Protein AF-A0A2V9S0Y8-F1 (afdb_monomer_lite)

Structure (mmCIF, N/CA/C/O backbone):
data_AF-A0A2V9S0Y8-F1
#
_entry.id   AF-A0A2V9S0Y8-F1
#
loop_
_atom_site.group_PDB
_atom_site.id
_atom_site.type_symbol
_atom_site.label_atom_id
_atom_site.label_alt_id
_atom_site.label_comp_id
_atom_site.label_asym_id
_atom_site.label_entity_id
_atom_site.label_seq_id
_atom_site.pdbx_PDB_ins_code
_atom_site.Cartn_x
_atom_site.Cartn_y
_atom_site.Cartn_z
_atom_site.occupancy
_atom_site.B_iso_or_equiv
_atom_site.auth_seq_id
_atom_site.auth_comp_id
_atom_site.auth_asym_id
_atom_site.auth_atom_id
_atom_site.pdbx_PDB_model_num
ATOM 1 N N . MET A 1 1 ? -0.215 8.350 22.384 1.00 72.69 1 MET A N 1
ATOM 2 C CA . MET A 1 1 ? -1.138 7.199 22.521 1.00 72.69 1 MET A CA 1
ATOM 3 C C . MET A 1 1 ? -1.391 6.664 21.119 1.00 72.69 1 MET A C 1
ATOM 5 O O . MET A 1 1 ? -1.698 7.473 20.259 1.00 72.69 1 MET A O 1
ATOM 9 N N . ILE A 1 2 ? -1.158 5.375 20.856 1.00 82.44 2 ILE A N 1
ATOM 10 C CA . ILE A 1 2 ? -1.281 4.798 19.502 1.00 82.44 2 ILE A CA 1
ATOM 11 C C . ILE A 1 2 ? -2.747 4.432 19.254 1.00 82.44 2 ILE A C 1
ATOM 13 O O . ILE A 1 2 ? -3.361 3.796 20.112 1.00 82.44 2 ILE A O 1
ATOM 17 N N . GLN A 1 3 ? -3.286 4.838 18.106 1.00 88.75 3 GLN A N 1
ATOM 18 C CA . GLN A 1 3 ? -4.610 4.444 17.622 1.00 88.75 3 GLN A CA 1
ATOM 19 C C . GLN A 1 3 ? -4.444 3.496 16.434 1.00 88.75 3 GLN A C 1
ATOM 21 O O . GLN A 1 3 ? -3.534 3.677 15.628 1.00 88.75 3 GLN A O 1
ATOM 26 N N . PHE A 1 4 ? -5.314 2.492 16.342 1.00 91.31 4 PHE A N 1
ATOM 27 C CA . PHE A 1 4 ? -5.374 1.581 15.200 1.00 91.31 4 PHE A CA 1
ATOM 28 C C . PHE A 1 4 ? -6.586 1.948 14.356 1.00 91.31 4 PHE A C 1
ATOM 30 O O . PHE A 1 4 ? -7.679 2.130 14.899 1.00 91.31 4 PHE A O 1
ATOM 37 N N . VAL A 1 5 ? -6.376 2.075 13.052 1.00 93.06 5 VAL A N 1
ATOM 38 C CA . VAL A 1 5 ? -7.370 2.574 12.102 1.00 93.06 5 VAL A CA 1
ATOM 39 C C . VAL A 1 5 ? -7.539 1.535 11.011 1.00 93.06 5 VAL A C 1
ATOM 41 O O . VAL A 1 5 ? -6.554 0.976 10.547 1.00 93.06 5 VAL A O 1
ATOM 44 N N . CYS A 1 6 ? -8.774 1.250 10.609 1.00 91.94 6 CYS A N 1
ATOM 45 C CA . CYS A 1 6 ? -9.008 0.286 9.548 1.00 91.94 6 CYS A CA 1
ATOM 46 C C . CYS A 1 6 ? -8.499 0.834 8.208 1.00 91.94 6 CYS A C 1
ATOM 48 O O . CYS A 1 6 ? -8.983 1.867 7.743 1.00 91.94 6 CYS A O 1
ATOM 50 N N . ASP A 1 7 ? -7.626 0.087 7.527 1.00 90.44 7 ASP A N 1
ATOM 51 C CA . ASP A 1 7 ? -7.063 0.449 6.214 1.00 90.44 7 ASP A CA 1
ATOM 52 C C . ASP A 1 7 ? -8.102 0.569 5.097 1.00 90.44 7 ASP A C 1
ATOM 54 O O . ASP A 1 7 ? -7.793 0.994 3.981 1.00 90.44 7 ASP A O 1
ATOM 58 N N . ARG A 1 8 ? -9.344 0.157 5.369 1.00 91.38 8 ARG A N 1
ATOM 59 C CA . ARG A 1 8 ? -10.422 0.191 4.394 1.00 91.38 8 ARG A CA 1
ATOM 60 C C . ARG A 1 8 ? -11.440 1.296 4.626 1.00 91.38 8 ARG A C 1
ATOM 62 O O . ARG A 1 8 ? -11.731 2.040 3.693 1.00 91.38 8 ARG A O 1
ATOM 69 N N . CYS A 1 9 ? -12.050 1.330 5.806 1.00 93.31 9 CYS A N 1
ATOM 70 C CA . CYS A 1 9 ? -13.164 2.232 6.110 1.00 93.31 9 CYS A CA 1
ATOM 71 C C . CYS A 1 9 ? -12.777 3.382 7.045 1.00 93.31 9 CYS A C 1
ATOM 73 O O . CYS A 1 9 ? -13.632 4.206 7.352 1.00 93.31 9 CYS A O 1
ATOM 75 N N . ALA A 1 10 ? -11.516 3.438 7.487 1.00 93.00 10 ALA A N 1
ATOM 76 C CA . ALA A 1 10 ? -11.001 4.423 8.435 1.00 93.00 10 ALA A CA 1
ATOM 77 C C . ALA A 1 10 ? -11.678 4.422 9.823 1.00 93.00 10 ALA A C 1
ATOM 79 O O . ALA A 1 10 ? -11.505 5.368 10.588 1.00 93.00 10 ALA A O 1
ATOM 80 N N . ASP A 1 11 ? -12.411 3.359 10.175 1.00 93.38 11 ASP A N 1
ATOM 81 C CA . ASP A 1 11 ? -12.940 3.186 11.531 1.00 93.38 11 ASP A CA 1
ATOM 82 C C . ASP A 1 11 ? -11.797 3.057 12.552 1.00 93.38 11 ASP A C 1
ATOM 84 O O . ASP A 1 11 ? -10.703 2.611 12.199 1.00 93.38 11 ASP A O 1
ATOM 88 N N . ILE A 1 12 ? -12.027 3.451 13.807 1.00 92.69 12 ILE A N 1
ATOM 89 C CA . ILE A 1 12 ? -11.000 3.494 14.862 1.00 92.69 12 ILE A CA 1
ATOM 90 C C . ILE A 1 12 ? -11.260 2.386 15.880 1.00 92.69 12 ILE A C 1
ATOM 92 O O . ILE A 1 12 ? -12.344 2.300 16.460 1.00 92.69 12 ILE A O 1
ATOM 96 N N . LYS A 1 13 ? -10.235 1.575 16.165 1.00 88.69 13 LYS A N 1
ATOM 97 C CA . LYS A 1 13 ? -10.357 0.416 17.055 1.00 88.69 13 LYS A CA 1
ATOM 98 C C . LYS A 1 13 ? -10.731 0.812 18.480 1.00 88.69 13 LYS A C 1
ATOM 100 O O . LYS A 1 13 ? -9.952 1.480 19.170 1.00 88.69 13 LYS A O 1
ATOM 105 N N . LYS A 1 14 ? -11.846 0.270 18.980 1.00 89.12 14 LYS A N 1
ATOM 106 C CA . LYS A 1 14 ? -12.198 0.328 20.409 1.00 89.12 14 LYS A CA 1
ATOM 107 C C . LYS A 1 14 ? -11.563 -0.835 21.198 1.00 89.12 14 LYS A C 1
ATOM 109 O O . LYS A 1 14 ? -11.205 -1.868 20.616 1.00 89.12 14 LYS A O 1
ATOM 114 N N . PRO A 1 15 ? -11.409 -0.712 22.533 1.00 81.38 15 PRO A N 1
ATOM 115 C CA . PRO A 1 15 ? -10.704 -1.707 23.349 1.00 81.38 15 PRO A CA 1
ATOM 116 C C . PRO A 1 15 ? -11.291 -3.124 23.278 1.00 81.38 15 PRO A C 1
ATOM 118 O O . PRO A 1 15 ? -10.533 -4.088 23.298 1.00 81.38 15 PRO A O 1
ATOM 121 N N . SER A 1 16 ? -12.615 -3.251 23.153 1.00 79.88 16 SER A N 1
ATOM 122 C CA . SER A 1 16 ? -13.349 -4.524 23.194 1.00 79.88 16 SER A CA 1
ATOM 123 C C . SER A 1 16 ? -13.685 -5.120 21.823 1.00 79.88 16 SER A C 1
ATOM 125 O O . SER A 1 16 ? -14.324 -6.164 21.754 1.00 79.88 16 SER A O 1
ATOM 127 N N . GLU A 1 17 ? -13.286 -4.477 20.726 1.00 84.38 17 GLU A N 1
ATOM 128 C CA . GLU A 1 17 ? -13.629 -4.950 19.384 1.00 84.38 17 GLU A CA 1
ATOM 129 C C . GLU A 1 17 ? -12.649 -6.016 18.890 1.00 84.38 17 GLU A C 1
ATOM 131 O O . GLU A 1 17 ? -11.423 -5.859 18.992 1.00 84.38 17 GLU A O 1
ATOM 136 N N . ALA A 1 18 ? -13.209 -7.075 18.304 1.00 83.88 18 ALA A N 1
ATOM 137 C CA . ALA A 1 18 ? -12.460 -8.087 17.579 1.00 83.88 18 ALA A CA 1
ATOM 138 C C . ALA A 1 18 ? -12.053 -7.518 16.218 1.00 83.88 18 ALA A C 1
ATOM 140 O O . ALA A 1 18 ? -12.899 -7.216 15.383 1.00 83.88 18 ALA A O 1
ATOM 141 N N . TRP A 1 19 ? -10.753 -7.326 16.026 1.00 91.50 19 TRP A N 1
ATOM 142 C CA . TRP A 1 19 ? -10.175 -6.842 14.777 1.00 91.50 19 TRP A CA 1
ATOM 143 C C . TRP A 1 19 ? -9.300 -7.927 14.162 1.00 91.50 19 TRP A C 1
ATOM 145 O O . TRP A 1 19 ? -8.910 -8.887 14.825 1.00 91.50 19 TRP A O 1
ATOM 155 N N . ILE A 1 20 ? -8.977 -7.758 12.890 1.00 90.69 20 ILE A N 1
ATOM 156 C CA . ILE A 1 20 ? -8.076 -8.635 12.156 1.00 90.69 20 ILE A CA 1
ATOM 157 C C . ILE A 1 20 ? -6.831 -7.821 11.831 1.00 90.69 20 ILE A C 1
ATOM 159 O O . ILE A 1 20 ? -6.932 -6.666 11.415 1.00 90.69 20 ILE A O 1
ATOM 163 N N . VAL A 1 21 ? -5.662 -8.422 12.022 1.00 91.00 21 VAL A N 1
ATOM 164 C CA . VAL A 1 21 ? -4.390 -7.840 11.599 1.00 91.00 21 VAL A CA 1
ATOM 165 C C . VAL A 1 21 ? -3.775 -8.715 10.515 1.00 91.00 21 VAL A C 1
ATOM 167 O O . VAL A 1 21 ? -3.782 -9.944 10.599 1.00 91.00 21 VAL A O 1
ATOM 170 N N . GLY A 1 22 ? -3.274 -8.076 9.470 1.00 90.38 22 GLY A N 1
ATOM 171 C CA . GLY A 1 22 ? -2.427 -8.695 8.465 1.00 90.38 22 GLY A CA 1
ATOM 172 C C . GLY A 1 22 ? -1.040 -8.075 8.478 1.00 90.38 22 GLY A C 1
ATOM 173 O O . GLY A 1 22 ? -0.866 -6.944 8.924 1.00 90.38 22 GLY A O 1
ATOM 174 N N . LEU A 1 23 ? -0.062 -8.802 7.954 1.00 87.56 23 LEU A N 1
ATOM 175 C CA . LEU A 1 23 ? 1.246 -8.253 7.620 1.00 87.56 23 LEU A CA 1
ATOM 176 C C . LEU A 1 23 ? 1.397 -8.238 6.112 1.00 87.56 23 LEU A C 1
ATOM 178 O O . LEU A 1 23 ? 1.324 -9.285 5.466 1.00 87.56 23 LEU A O 1
ATOM 182 N N . TYR A 1 24 ? 1.584 -7.044 5.570 1.00 84.88 24 TYR A N 1
ATOM 183 C CA . TYR A 1 24 ? 1.922 -6.863 4.176 1.00 84.88 24 TYR A CA 1
ATOM 184 C C . TYR A 1 24 ? 3.416 -7.116 3.975 1.00 84.88 24 TYR A C 1
ATOM 186 O O . TYR A 1 24 ? 4.260 -6.533 4.651 1.00 84.88 24 TYR A O 1
ATOM 194 N N . ALA A 1 25 ? 3.738 -7.988 3.031 1.00 81.06 25 ALA A N 1
ATOM 195 C CA . ALA A 1 25 ? 5.092 -8.216 2.571 1.00 81.06 25 ALA A CA 1
ATOM 196 C C . ALA A 1 25 ? 5.148 -7.933 1.073 1.00 81.06 25 ALA A C 1
ATOM 198 O O . ALA A 1 25 ? 4.327 -8.420 0.295 1.00 81.06 25 ALA A O 1
ATOM 199 N N . GLU A 1 26 ? 6.134 -7.148 0.663 1.00 78.00 26 GLU A N 1
ATOM 200 C CA . GLU A 1 26 ? 6.438 -6.922 -0.741 1.00 78.00 26 GLU A CA 1
ATOM 201 C C . GLU A 1 26 ? 7.880 -7.336 -0.990 1.00 78.00 26 GLU A C 1
ATOM 203 O O . GLU A 1 26 ? 8.811 -6.832 -0.365 1.00 78.00 26 GLU A O 1
ATOM 208 N N . SER A 1 27 ? 8.051 -8.289 -1.897 1.00 71.81 27 SER A N 1
ATOM 209 C CA . SER A 1 27 ? 9.354 -8.714 -2.390 1.00 71.81 27 SER A CA 1
ATOM 210 C C . SER A 1 27 ? 9.492 -8.226 -3.824 1.00 71.81 27 SER A C 1
ATOM 212 O O . SER A 1 27 ? 8.689 -8.573 -4.688 1.00 71.81 27 SER A O 1
ATOM 214 N N . VAL A 1 28 ? 10.485 -7.378 -4.077 1.00 75.56 28 VAL A N 1
ATOM 215 C CA . VAL A 1 28 ? 10.771 -6.844 -5.412 1.00 75.56 28 VAL A CA 1
ATOM 216 C C . VAL A 1 28 ? 12.038 -7.517 -5.922 1.00 75.56 28 VAL A C 1
ATOM 218 O O . VAL A 1 28 ? 13.126 -7.290 -5.398 1.00 75.56 28 VAL A O 1
ATOM 221 N N . GLY A 1 29 ? 11.886 -8.388 -6.915 1.00 73.62 29 GLY A N 1
ATOM 222 C CA . GLY A 1 29 ? 12.982 -9.010 -7.647 1.00 73.62 29 GLY A CA 1
ATOM 223 C C . GLY A 1 29 ? 13.257 -8.297 -8.972 1.00 73.62 29 GLY A C 1
ATOM 224 O O . GLY A 1 29 ? 12.482 -7.458 -9.421 1.00 73.62 29 GLY A O 1
ATOM 225 N N . VAL A 1 30 ? 14.352 -8.675 -9.635 1.00 69.88 30 VAL A N 1
ATOM 226 C CA . VAL A 1 30 ? 14.790 -8.070 -10.911 1.00 69.88 30 VAL A CA 1
ATOM 227 C C . VAL A 1 30 ? 13.742 -8.215 -12.026 1.00 69.88 30 VAL A C 1
ATOM 229 O O . VAL A 1 30 ? 13.633 -7.339 -12.876 1.00 69.88 30 VAL A O 1
ATOM 232 N N . ALA A 1 31 ? 12.971 -9.306 -12.020 1.00 70.81 31 ALA A N 1
ATOM 233 C CA . ALA A 1 31 ? 11.991 -9.621 -13.063 1.00 70.81 31 ALA A CA 1
ATOM 234 C C . ALA A 1 31 ? 10.526 -9.516 -12.607 1.00 70.81 31 ALA A C 1
ATOM 236 O O . ALA A 1 31 ? 9.633 -9.481 -13.446 1.00 70.81 31 ALA A O 1
ATOM 237 N N . ALA A 1 32 ? 10.263 -9.505 -11.298 1.00 61.31 32 ALA A N 1
ATOM 238 C CA . ALA A 1 32 ? 8.905 -9.545 -10.768 1.00 61.31 32 ALA A CA 1
ATOM 239 C C . ALA A 1 32 ? 8.835 -8.946 -9.365 1.00 61.31 32 ALA A C 1
ATOM 241 O O . ALA A 1 32 ? 9.760 -9.102 -8.567 1.00 61.31 32 ALA A O 1
ATOM 242 N N . ALA A 1 33 ? 7.699 -8.332 -9.048 1.00 72.00 33 ALA A N 1
ATOM 243 C CA . ALA A 1 33 ? 7.324 -7.983 -7.687 1.00 72.00 33 ALA A CA 1
ATOM 244 C C . ALA A 1 33 ? 6.244 -8.956 -7.199 1.00 72.00 33 ALA A C 1
ATOM 246 O O . ALA A 1 33 ? 5.268 -9.209 -7.904 1.00 72.00 33 ALA A O 1
ATOM 247 N N . ARG A 1 34 ? 6.409 -9.500 -5.992 1.00 73.56 34 ARG A N 1
ATOM 248 C CA . ARG A 1 34 ? 5.440 -10.378 -5.333 1.00 73.56 34 ARG A CA 1
ATOM 249 C C . ARG A 1 34 ? 4.968 -9.725 -4.045 1.00 73.56 34 ARG A C 1
ATOM 251 O O . ARG A 1 34 ? 5.768 -9.375 -3.177 1.00 73.56 34 ARG A O 1
ATOM 258 N N . ARG A 1 35 ? 3.651 -9.570 -3.949 1.00 78.25 35 ARG A N 1
ATOM 259 C CA . ARG A 1 35 ? 2.948 -8.934 -2.838 1.00 78.25 35 ARG A CA 1
ATOM 260 C C . ARG A 1 35 ? 2.136 -9.982 -2.102 1.00 78.25 35 ARG A C 1
ATOM 262 O O . ARG A 1 35 ? 1.278 -10.622 -2.700 1.00 78.25 35 ARG A O 1
ATOM 269 N N . GLU A 1 36 ? 2.389 -10.134 -0.815 1.00 80.31 36 GLU A N 1
ATOM 270 C CA . GLU A 1 36 ? 1.715 -11.098 0.046 1.00 80.31 36 GLU A CA 1
ATOM 271 C C . GLU A 1 36 ? 1.104 -10.377 1.238 1.00 80.31 36 GLU A C 1
ATOM 273 O O . GLU A 1 36 ? 1.637 -9.382 1.730 1.00 80.31 36 GLU A O 1
ATOM 278 N N . VAL A 1 37 ? -0.037 -10.871 1.704 1.00 83.12 37 VAL A N 1
ATOM 279 C CA . VAL A 1 37 ? -0.610 -10.433 2.972 1.00 83.12 37 VAL A CA 1
ATOM 280 C C . VAL A 1 37 ? -0.856 -11.670 3.813 1.00 83.12 37 VAL A C 1
ATOM 282 O O . VAL A 1 37 ? -1.732 -12.478 3.504 1.00 83.12 37 VAL A O 1
ATOM 285 N N . THR A 1 38 ? -0.097 -11.800 4.893 1.00 85.50 38 THR A N 1
ATOM 286 C CA . THR A 1 38 ? -0.298 -12.870 5.870 1.00 85.50 38 THR A CA 1
ATOM 287 C C . THR A 1 38 ? -1.340 -12.408 6.873 1.00 85.50 38 THR A C 1
ATOM 289 O O . THR A 1 38 ? -1.075 -11.512 7.673 1.00 85.50 38 THR A O 1
ATOM 292 N N . ILE A 1 39 ? -2.535 -12.995 6.820 1.00 85.38 39 ILE A N 1
ATOM 293 C CA . ILE A 1 39 ? -3.626 -12.685 7.750 1.00 85.38 39 ILE A CA 1
ATOM 294 C C . ILE A 1 39 ? -3.475 -13.515 9.017 1.00 85.38 39 ILE A C 1
ATOM 296 O O . ILE A 1 39 ? -3.442 -14.744 8.955 1.00 85.38 39 ILE A O 1
ATOM 300 N N . GLN A 1 40 ? -3.438 -12.846 10.167 1.00 81.38 40 GLN A N 1
ATOM 301 C CA . GLN A 1 40 ? -3.527 -13.522 11.453 1.00 81.38 40 GLN A CA 1
ATOM 302 C C . GLN A 1 40 ? -4.994 -13.712 11.841 1.00 81.38 40 GLN A C 1
ATOM 304 O O . GLN A 1 40 ? -5.831 -12.828 11.654 1.00 81.38 40 GLN A O 1
ATOM 309 N N . SER A 1 41 ? -5.307 -14.887 12.384 1.00 67.56 41 SER A N 1
ATOM 310 C CA . SER A 1 41 ? -6.657 -15.251 12.826 1.00 67.56 41 SER A CA 1
ATOM 311 C C . SER A 1 41 ? -7.093 -14.525 14.102 1.00 67.56 41 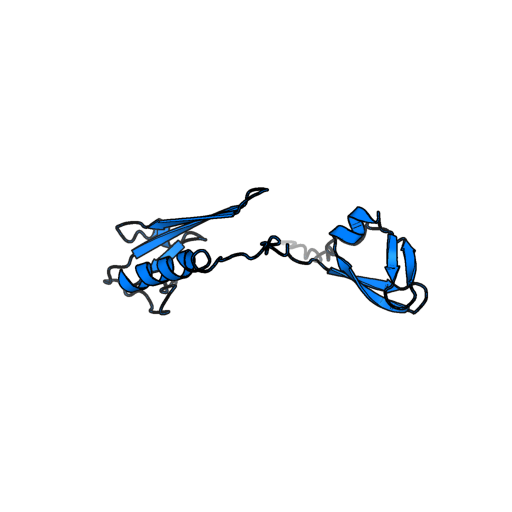SER A C 1
ATOM 313 O O . SER A 1 41 ? -8.282 -14.506 14.413 1.00 67.56 41 SER A O 1
ATOM 315 N N . VAL A 1 42 ? -6.152 -13.921 14.833 1.00 75.38 42 VAL A N 1
ATOM 316 C CA . VAL A 1 42 ? -6.389 -13.190 16.080 1.00 75.38 42 VAL A CA 1
ATOM 317 C C . VAL A 1 42 ? -5.651 -11.856 16.028 1.00 75.38 42 VAL A C 1
ATOM 319 O O . VAL A 1 42 ? -4.536 -11.770 15.519 1.00 75.38 42 VAL A O 1
ATOM 322 N N . TRP A 1 43 ? -6.276 -10.808 16.564 1.00 84.75 43 TRP A N 1
ATOM 323 C CA . TRP A 1 43 ? -5.615 -9.527 16.781 1.00 84.75 43 TRP A CA 1
ATOM 324 C C . TRP A 1 43 ? -4.478 -9.663 17.797 1.00 84.75 43 TRP A C 1
ATOM 326 O O . TRP A 1 43 ? -4.720 -9.973 18.964 1.00 84.75 43 TRP A O 1
ATOM 336 N N . ASP A 1 44 ? -3.262 -9.334 17.375 1.00 86.12 44 ASP A N 1
ATOM 337 C CA . ASP A 1 44 ? -2.083 -9.288 18.231 1.00 86.12 44 ASP A CA 1
ATOM 338 C C . ASP A 1 44 ? -1.445 -7.892 18.184 1.00 86.12 44 ASP A C 1
ATOM 340 O O . ASP A 1 44 ? -1.195 -7.328 17.117 1.00 86.12 44 ASP A O 1
ATOM 344 N N . ARG A 1 45 ? -1.196 -7.303 19.358 1.00 87.06 45 ARG A N 1
ATOM 345 C CA . ARG A 1 45 ? -0.671 -5.933 19.461 1.00 87.06 45 ARG A CA 1
ATOM 346 C C . ARG A 1 45 ? 0.778 -5.800 18.960 1.00 87.06 45 ARG A C 1
ATOM 348 O O . ARG A 1 45 ? 1.019 -4.842 18.229 1.00 87.06 45 ARG A O 1
ATOM 355 N N . PRO A 1 46 ? 1.729 -6.681 19.329 1.00 89.31 46 PRO A N 1
ATOM 356 C CA . PRO A 1 46 ? 3.068 -6.716 18.738 1.00 89.31 46 PRO A CA 1
ATOM 357 C C . PRO A 1 46 ? 3.061 -6.719 17.209 1.00 89.31 46 PRO A C 1
ATOM 359 O O . PRO A 1 46 ? 3.835 -5.988 16.596 1.00 89.31 46 PRO A O 1
ATOM 362 N N . THR A 1 47 ? 2.159 -7.482 16.597 1.00 86.06 47 THR A N 1
ATOM 363 C CA . THR A 1 47 ? 1.964 -7.490 15.143 1.00 86.06 47 THR A CA 1
ATOM 364 C C . THR A 1 47 ? 1.379 -6.167 14.654 1.00 86.06 47 THR A C 1
ATOM 366 O O . THR A 1 47 ? 1.873 -5.590 13.692 1.00 86.06 47 THR A O 1
ATOM 369 N N . ALA A 1 48 ? 0.355 -5.644 15.331 1.00 88.50 48 ALA A N 1
ATOM 370 C CA . ALA A 1 48 ? -0.364 -4.448 14.902 1.00 88.50 48 ALA A CA 1
ATOM 371 C C . ALA A 1 48 ? 0.482 -3.165 14.871 1.00 88.50 48 ALA A C 1
ATOM 373 O O . ALA A 1 48 ? 0.097 -2.219 14.191 1.00 88.50 48 ALA A O 1
ATOM 374 N N . ILE A 1 49 ? 1.599 -3.110 15.598 1.00 90.94 49 ILE A N 1
ATOM 375 C CA . ILE A 1 49 ? 2.515 -1.957 15.593 1.00 90.94 49 ILE A CA 1
ATOM 376 C C . ILE A 1 49 ? 3.647 -2.078 14.561 1.00 90.94 49 ILE A C 1
ATOM 378 O O . ILE A 1 49 ? 4.472 -1.170 14.467 1.00 90.94 49 ILE A O 1
ATOM 382 N N . GLN A 1 50 ? 3.727 -3.185 13.818 1.00 86.56 50 GLN A N 1
ATOM 383 C CA . GLN A 1 50 ? 4.751 -3.358 12.788 1.00 86.56 50 GLN A CA 1
ATOM 384 C C . GLN A 1 50 ? 4.520 -2.398 11.616 1.00 86.56 50 GLN A C 1
ATOM 386 O O . GLN A 1 50 ? 3.384 -2.086 11.267 1.00 86.56 50 GLN A O 1
ATOM 391 N N . SER A 1 51 ? 5.605 -1.965 10.968 1.00 83.94 51 SER A N 1
ATOM 392 C CA . SER A 1 51 ? 5.572 -0.956 9.897 1.00 83.94 51 SER A CA 1
ATOM 393 C C . SER A 1 51 ? 4.707 -1.333 8.690 1.00 83.94 51 SER A C 1
ATOM 395 O O . SER A 1 51 ? 4.242 -0.446 7.985 1.00 83.94 51 SER A O 1
ATOM 397 N N . PHE A 1 52 ? 4.482 -2.627 8.458 1.00 85.12 52 PHE A N 1
ATOM 398 C CA . PHE A 1 52 ? 3.652 -3.136 7.362 1.00 85.12 52 PHE A CA 1
ATOM 399 C C . PHE A 1 52 ? 2.382 -3.840 7.856 1.00 85.12 52 PHE A C 1
ATOM 401 O O . PHE A 1 52 ? 1.805 -4.667 7.146 1.00 85.12 52 PHE A O 1
ATOM 408 N N . ALA A 1 53 ? 1.957 -3.550 9.086 1.00 90.31 53 ALA A N 1
ATOM 409 C CA . ALA A 1 53 ? 0.697 -4.053 9.602 1.00 90.31 53 ALA A CA 1
ATOM 410 C C . ALA A 1 53 ? -0.482 -3.392 8.883 1.00 90.31 53 ALA A C 1
ATOM 412 O O . ALA A 1 53 ? -0.497 -2.180 8.690 1.00 90.31 53 ALA A O 1
ATOM 413 N N . VAL A 1 54 ? -1.468 -4.208 8.525 1.00 90.88 54 VAL A N 1
ATOM 414 C CA . VAL A 1 54 ? -2.759 -3.774 7.988 1.00 90.88 54 VAL A CA 1
ATOM 415 C C . VAL A 1 54 ? -3.860 -4.211 8.943 1.00 90.88 54 VAL A C 1
ATOM 417 O O . VAL A 1 54 ? -3.847 -5.334 9.452 1.00 90.88 54 VAL A O 1
ATOM 420 N N . HIS A 1 55 ? -4.808 -3.331 9.220 1.00 92.81 55 HIS A N 1
ATOM 421 C CA . HIS A 1 55 ? -5.842 -3.496 10.227 1.00 92.81 55 HIS A CA 1
ATOM 422 C C . HIS A 1 55 ? -7.227 -3.506 9.577 1.00 92.81 55 HIS A C 1
ATOM 424 O O . HIS A 1 55 ? -7.596 -2.627 8.792 1.00 92.81 55 HIS A O 1
ATOM 430 N N . PHE A 1 56 ? -8.045 -4.486 9.951 1.00 91.69 56 PHE A N 1
ATOM 431 C CA . PHE A 1 56 ? -9.416 -4.614 9.468 1.00 91.69 56 PHE A CA 1
ATOM 432 C C . PHE A 1 56 ? -10.389 -4.723 10.636 1.00 91.69 56 PHE A C 1
ATOM 434 O O . PHE A 1 56 ? -10.230 -5.578 11.509 1.00 91.69 56 PHE A O 1
ATOM 441 N N . CYS A 1 57 ? -11.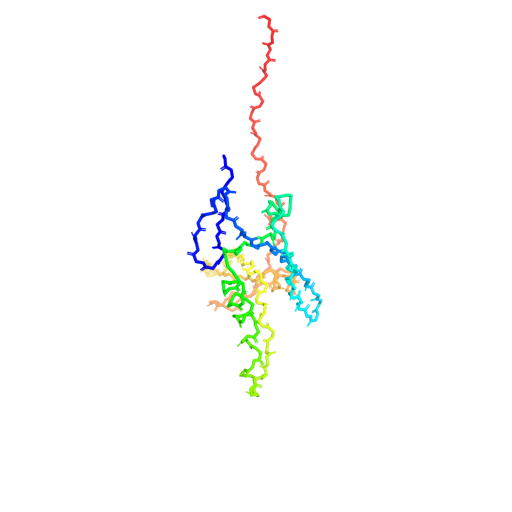428 -3.887 10.625 1.00 91.81 57 CYS A N 1
ATOM 442 C CA . CYS A 1 57 ? -12.504 -3.949 11.614 1.00 91.81 57 CYS A CA 1
ATOM 443 C C . CYS A 1 57 ? -13.474 -5.120 11.368 1.00 91.81 57 CYS A C 1
ATOM 445 O O . CYS A 1 57 ? -14.219 -5.498 12.265 1.00 91.81 57 CYS A O 1
ATOM 447 N N . SER A 1 58 ? -13.472 -5.710 10.166 1.00 89.94 58 SER A N 1
ATOM 448 C CA . SER A 1 58 ? -14.338 -6.835 9.805 1.00 89.94 58 SER A CA 1
ATOM 449 C C . SER A 1 58 ? -13.729 -7.724 8.716 1.00 89.94 58 SER A C 1
ATOM 451 O O . SER A 1 58 ? -12.840 -7.310 7.963 1.00 89.94 58 SER A O 1
ATOM 453 N N . VAL A 1 59 ? -14.250 -8.951 8.604 1.00 89.12 59 VAL A N 1
ATOM 454 C CA . VAL A 1 59 ? -13.913 -9.888 7.517 1.00 89.12 59 VAL A CA 1
ATOM 455 C C . VAL A 1 59 ? -14.265 -9.291 6.151 1.00 89.12 59 VAL A C 1
ATOM 457 O O . VAL A 1 59 ? -13.483 -9.416 5.218 1.00 89.12 59 VAL A O 1
ATOM 460 N N . GLU A 1 60 ? -15.368 -8.549 6.052 1.00 91.19 60 GLU A N 1
ATOM 461 C CA . GLU A 1 60 ? -15.781 -7.860 4.824 1.00 91.19 60 GLU A CA 1
ATOM 462 C C . GLU A 1 60 ? -14.759 -6.796 4.381 1.00 91.19 60 GLU A C 1
ATOM 464 O O . GLU A 1 60 ? -14.371 -6.737 3.209 1.00 91.19 60 GLU A O 1
ATOM 469 N N . CYS A 1 61 ? -14.253 -5.986 5.323 1.00 89.75 61 CYS A N 1
ATOM 470 C CA . CYS A 1 61 ? -13.207 -5.004 5.030 1.00 89.75 61 CYS A CA 1
ATOM 471 C C . CYS A 1 61 ? -11.915 -5.675 4.551 1.00 89.75 61 CYS A C 1
ATOM 473 O O . CYS A 1 61 ? -11.297 -5.185 3.600 1.00 89.75 61 CYS A O 1
ATOM 475 N N . LYS A 1 62 ? -11.544 -6.807 5.165 1.00 89.12 62 LYS A N 1
ATOM 476 C CA . LYS A 1 62 ? -10.413 -7.642 4.737 1.00 89.12 62 LYS A CA 1
ATOM 477 C C . LYS A 1 62 ? -10.630 -8.182 3.323 1.00 89.12 62 LYS A C 1
ATOM 479 O O . LYS A 1 62 ? -9.755 -8.027 2.476 1.00 89.12 62 LYS A O 1
ATOM 484 N N . ASP A 1 63 ? -11.770 -8.804 3.046 1.00 88.56 63 ASP A N 1
ATOM 485 C CA . ASP A 1 63 ? -12.022 -9.469 1.762 1.00 88.56 63 ASP A CA 1
ATOM 486 C C . ASP A 1 63 ? -12.012 -8.480 0.605 1.00 88.56 63 ASP A C 1
ATOM 488 O O . ASP A 1 63 ? -11.374 -8.718 -0.420 1.00 88.56 63 ASP A O 1
ATOM 492 N N . HIS A 1 64 ? -12.620 -7.313 0.784 1.00 88.62 64 HIS A N 1
ATOM 493 C CA . HIS A 1 64 ? -12.584 -6.302 -0.261 1.00 88.62 64 HIS A CA 1
ATOM 494 C C . HIS A 1 64 ? -11.196 -5.648 -0.397 1.00 88.62 64 HIS A C 1
ATOM 496 O O . HIS A 1 64 ? -10.806 -5.250 -1.501 1.00 88.62 64 HIS A O 1
ATOM 502 N N . TYR A 1 65 ? -10.418 -5.539 0.684 1.00 84.62 65 TYR A N 1
ATOM 503 C CA . TYR A 1 65 ? -9.014 -5.138 0.577 1.00 84.62 65 TYR A CA 1
ATOM 504 C C . TYR A 1 65 ? -8.216 -6.127 -0.291 1.00 84.62 65 TYR A C 1
ATOM 506 O O . TYR A 1 65 ? -7.459 -5.698 -1.163 1.00 84.62 65 TYR A O 1
ATOM 514 N N . MET A 1 66 ? -8.448 -7.434 -0.124 1.00 83.19 66 MET A N 1
ATOM 515 C CA . MET A 1 66 ? -7.820 -8.480 -0.942 1.00 83.19 66 MET A CA 1
ATOM 516 C C . MET A 1 66 ? -8.305 -8.454 -2.396 1.00 83.19 66 MET A C 1
ATOM 518 O O . MET A 1 66 ? -7.495 -8.501 -3.322 1.00 83.19 66 MET A O 1
ATOM 522 N N . ALA A 1 67 ? -9.613 -8.306 -2.617 1.00 82.25 67 ALA A N 1
ATOM 523 C CA . ALA A 1 67 ? -10.214 -8.315 -3.952 1.00 82.25 67 ALA A CA 1
ATOM 524 C C . ALA A 1 67 ? -9.729 -7.157 -4.840 1.00 82.25 67 ALA A C 1
ATOM 526 O O . ALA A 1 67 ? -9.518 -7.336 -6.043 1.00 82.25 67 ALA A O 1
ATOM 527 N N . ARG A 1 68 ? -9.479 -5.977 -4.248 1.00 68.25 68 ARG A N 1
ATOM 528 C CA . ARG A 1 68 ? -8.906 -4.829 -4.974 1.00 68.25 68 ARG A CA 1
ATOM 529 C C . ARG A 1 68 ? -7.527 -5.121 -5.564 1.00 68.25 68 ARG A C 1
ATOM 531 O O . ARG A 1 68 ? -7.152 -4.468 -6.530 1.00 68.25 68 ARG A O 1
ATOM 538 N N . ARG A 1 69 ? -6.779 -6.071 -4.997 1.00 56.53 69 ARG A N 1
ATOM 539 C CA . ARG A 1 69 ? -5.412 -6.391 -5.432 1.00 56.53 69 ARG A CA 1
ATOM 540 C C . ARG A 1 69 ? -5.348 -7.523 -6.453 1.00 56.53 69 ARG A C 1
ATOM 542 O O . ARG A 1 69 ? -4.425 -7.530 -7.251 1.00 56.53 69 ARG A O 1
ATOM 549 N N . VAL A 1 70 ? -6.344 -8.412 -6.478 1.00 49.03 70 VAL A N 1
ATOM 550 C CA . VAL A 1 70 ? -6.466 -9.481 -7.492 1.00 49.03 70 VAL A CA 1
ATOM 551 C C . VAL A 1 70 ? -7.031 -8.946 -8.821 1.00 49.03 70 VAL A C 1
ATOM 553 O O . VAL A 1 70 ? -6.783 -9.499 -9.885 1.00 49.03 70 VAL A O 1
ATOM 556 N N . SER A 1 71 ? -7.747 -7.817 -8.797 1.00 34.91 71 SER A N 1
ATOM 557 C CA . SER A 1 71 ? -8.481 -7.316 -9.972 1.00 34.91 71 SER A CA 1
ATOM 558 C C . SER A 1 71 ? -7.661 -6.483 -10.974 1.00 34.91 71 SER A C 1
ATOM 560 O O . SER A 1 71 ? -8.249 -5.955 -11.913 1.00 34.91 71 SER A O 1
ATOM 562 N N . LEU A 1 72 ? -6.333 -6.365 -10.831 1.00 43.66 72 LEU A N 1
ATOM 563 C CA . LEU A 1 72 ? -5.492 -5.769 -11.887 1.00 43.66 72 LEU A CA 1
ATOM 564 C C . LEU A 1 72 ? -5.058 -6.782 -12.961 1.00 43.66 72 LEU A C 1
ATOM 566 O O . LEU A 1 72 ? -4.590 -6.372 -14.016 1.00 43.66 72 LEU A O 1
ATOM 570 N N . GLU A 1 73 ? -5.231 -8.085 -12.718 1.00 40.53 73 GLU A N 1
ATOM 571 C CA . GLU A 1 73 ? -4.718 -9.145 -13.602 1.00 40.53 73 GLU A CA 1
ATOM 572 C C . GLU A 1 73 ? -5.817 -9.863 -14.410 1.00 40.53 73 GLU A C 1
ATOM 574 O O . GLU A 1 73 ? -5.515 -10.682 -15.270 1.00 40.53 73 GLU A O 1
ATOM 579 N N . ALA A 1 74 ? -7.100 -9.542 -14.194 1.00 43.84 74 ALA A N 1
ATOM 580 C CA . ALA A 1 74 ? -8.223 -10.247 -14.831 1.00 43.84 74 ALA A CA 1
ATOM 581 C C . ALA A 1 74 ? -8.806 -9.559 -16.086 1.00 43.84 74 ALA A C 1
ATOM 583 O O . ALA A 1 74 ? -9.779 -10.049 -16.652 1.00 43.84 74 ALA A O 1
ATOM 584 N N . THR A 1 75 ? -8.232 -8.440 -16.545 1.00 38.78 75 THR A N 1
ATOM 585 C CA . THR A 1 75 ? -8.622 -7.779 -17.813 1.00 38.78 75 THR A CA 1
ATOM 586 C C . THR A 1 75 ? -7.435 -7.577 -18.757 1.00 38.78 75 THR A C 1
ATOM 588 O O . THR A 1 75 ? -7.359 -6.586 -19.474 1.00 38.78 75 THR A O 1
ATOM 591 N N . ALA A 1 76 ? -6.492 -8.520 -18.775 1.00 40.88 76 ALA A N 1
ATOM 592 C CA . ALA A 1 76 ? -5.395 -8.528 -19.738 1.00 40.88 76 ALA A CA 1
ATOM 593 C C . ALA A 1 76 ? -5.721 -9.445 -20.929 1.00 40.88 76 ALA A C 1
ATOM 595 O O . ALA A 1 76 ? -5.119 -10.503 -21.100 1.00 40.88 76 ALA A O 1
ATOM 596 N N . ASP A 1 77 ? -6.677 -9.026 -21.761 1.00 44.81 77 ASP A N 1
ATOM 597 C CA . ASP A 1 77 ? -6.668 -9.418 -23.171 1.00 44.81 77 ASP A CA 1
ATOM 598 C C . ASP A 1 77 ? -5.649 -8.503 -23.879 1.00 44.81 77 ASP A C 1
ATOM 600 O O . ASP A 1 77 ? -5.808 -7.284 -23.913 1.00 44.81 77 ASP A O 1
ATOM 604 N N . LEU A 1 78 ? -4.542 -9.100 -24.331 1.00 47.81 78 LEU A N 1
ATOM 605 C CA . LEU A 1 78 ? -3.584 -8.574 -25.316 1.00 47.81 78 LEU A CA 1
ATOM 606 C C . LEU A 1 78 ? -3.115 -7.110 -25.157 1.00 47.81 78 LEU A C 1
ATOM 608 O O . LEU A 1 78 ? -3.210 -6.313 -26.089 1.00 47.81 78 LEU A O 1
ATOM 612 N N . ALA A 1 79 ? -2.470 -6.775 -24.040 1.00 42.97 79 ALA A N 1
ATOM 613 C CA . ALA A 1 79 ? -1.571 -5.622 -23.993 1.00 42.97 79 ALA A CA 1
ATOM 614 C C . ALA A 1 79 ? -0.145 -6.092 -23.692 1.00 42.97 79 ALA A C 1
ATOM 616 O O . ALA A 1 79 ? 0.116 -6.735 -22.679 1.00 42.97 79 ALA A O 1
ATOM 617 N N . ILE A 1 80 ? 0.780 -5.766 -24.593 1.00 48.91 80 ILE A N 1
ATOM 618 C CA . ILE A 1 80 ? 2.222 -5.794 -24.349 1.00 48.91 80 ILE A CA 1
ATOM 619 C C . ILE A 1 80 ? 2.470 -4.907 -23.122 1.00 48.91 80 ILE A C 1
ATOM 621 O O . ILE A 1 80 ? 2.387 -3.684 -23.216 1.00 48.91 80 ILE A O 1
ATOM 625 N N . VAL A 1 81 ? 2.700 -5.510 -21.955 1.00 43.66 81 VAL A N 1
ATOM 626 C CA . VAL A 1 81 ? 2.997 -4.760 -20.731 1.00 43.66 81 VAL A CA 1
ATOM 627 C C . VAL A 1 81 ? 4.468 -4.366 -20.774 1.00 43.66 81 VAL A C 1
ATOM 629 O O . VAL A 1 81 ? 5.356 -5.123 -20.387 1.00 43.66 81 VAL A O 1
ATOM 632 N N . GLU A 1 82 ? 4.725 -3.159 -21.266 1.00 52.03 82 GLU A N 1
ATOM 633 C CA . GLU A 1 82 ? 5.914 -2.408 -20.882 1.00 52.03 82 GLU A CA 1
ATOM 634 C C . GLU A 1 82 ? 5.903 -2.284 -19.340 1.00 52.03 82 GLU A C 1
ATOM 636 O O . GLU A 1 82 ? 4.862 -1.936 -18.772 1.00 52.03 82 GLU A O 1
ATOM 641 N N . PRO A 1 83 ? 6.984 -2.643 -18.620 1.00 46.47 83 PRO A N 1
ATOM 642 C CA . PRO A 1 83 ? 6.944 -2.760 -17.166 1.00 46.47 83 PRO A CA 1
ATOM 643 C C . PRO A 1 83 ? 6.663 -1.403 -16.507 1.00 46.47 83 PRO A C 1
ATOM 645 O O . PRO A 1 83 ? 7.535 -0.541 -16.403 1.00 46.47 83 PRO A O 1
ATOM 648 N N . LEU A 1 84 ? 5.436 -1.236 -16.007 1.00 50.09 84 LEU A N 1
ATOM 649 C CA . LEU A 1 84 ? 5.010 -0.114 -15.170 1.00 50.09 84 LEU A CA 1
ATOM 650 C C . LEU A 1 84 ? 5.572 -0.258 -13.747 1.00 50.09 84 LEU A C 1
ATOM 652 O O . LEU A 1 84 ? 4.854 -0.469 -12.775 1.00 50.09 84 LEU A O 1
ATOM 656 N N . CYS A 1 85 ? 6.882 -0.073 -13.637 1.00 36.62 85 CYS A N 1
ATOM 657 C CA . CYS A 1 85 ? 7.496 0.580 -12.492 1.00 36.62 85 CYS A CA 1
ATOM 658 C C . CYS A 1 85 ? 8.351 1.718 -13.056 1.00 36.62 85 CYS A C 1
ATOM 660 O O . CYS A 1 85 ? 9.505 1.476 -13.417 1.00 36.62 85 CYS A O 1
ATOM 662 N N . PRO A 1 86 ? 7.863 2.971 -13.136 1.00 46.41 86 PRO A N 1
ATOM 663 C CA . PRO A 1 86 ? 8.807 4.065 -13.166 1.00 46.41 86 PRO A CA 1
ATOM 664 C C . PRO A 1 86 ? 9.502 4.035 -11.802 1.00 46.41 86 PRO A C 1
ATOM 666 O O . PRO A 1 86 ? 8.905 4.375 -10.780 1.00 46.41 86 PRO A O 1
ATOM 669 N N . ALA A 1 87 ? 10.758 3.576 -11.780 1.00 47.38 87 ALA A N 1
ATOM 670 C CA . ALA A 1 87 ? 11.684 3.883 -10.696 1.00 47.38 87 ALA A CA 1
ATOM 671 C C . ALA A 1 87 ? 11.506 5.365 -10.320 1.00 47.38 87 ALA A C 1
ATOM 673 O O . ALA A 1 87 ? 11.209 6.153 -11.229 1.00 47.38 87 ALA A O 1
ATOM 674 N N . PRO A 1 88 ? 11.648 5.762 -9.038 1.00 45.44 88 PRO A N 1
ATOM 675 C CA . PRO A 1 88 ? 11.546 7.166 -8.654 1.00 45.44 88 PRO A CA 1
ATOM 676 C C . PRO A 1 88 ? 12.372 7.977 -9.649 1.00 45.44 88 PRO A C 1
ATOM 678 O O . PRO A 1 88 ? 13.580 7.765 -9.767 1.00 45.44 88 PRO A O 1
ATOM 681 N N . GLN A 1 89 ? 11.692 8.790 -10.466 1.00 59.16 89 GLN A N 1
ATOM 682 C CA . GLN A 1 89 ? 12.329 9.540 -11.540 1.00 59.16 89 GLN A CA 1
ATOM 683 C C . GLN A 1 89 ? 13.094 10.673 -10.876 1.00 59.16 89 GLN A C 1
ATOM 685 O O . GLN A 1 89 ? 12.627 11.807 -10.832 1.00 59.16 89 GLN A O 1
ATOM 690 N N . MET A 1 90 ? 14.242 10.338 -10.290 1.00 65.62 90 MET A N 1
ATOM 691 C CA . MET A 1 90 ? 15.177 11.301 -9.751 1.00 65.62 90 MET A CA 1
ATOM 692 C C . MET A 1 90 ? 15.714 12.071 -10.952 1.00 65.62 90 MET A C 1
ATOM 694 O O . MET A 1 90 ? 16.558 11.588 -11.717 1.00 65.62 90 MET A O 1
ATOM 698 N N . ARG A 1 9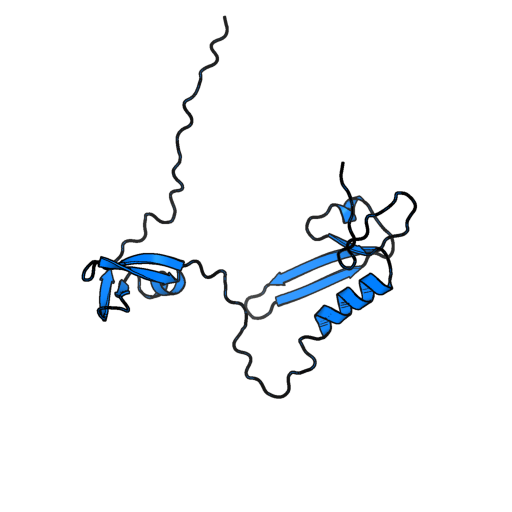1 ? 15.069 13.209 -11.187 1.00 77.31 91 ARG A N 1
ATOM 699 C CA . ARG A 1 91 ? 15.390 14.163 -12.231 1.00 77.31 91 ARG A CA 1
ATOM 700 C C . ARG A 1 91 ? 16.243 15.248 -11.610 1.00 77.31 91 ARG A C 1
ATOM 702 O O . ARG A 1 91 ? 15.950 15.714 -10.513 1.00 77.31 91 ARG A O 1
ATOM 709 N N . PHE A 1 92 ? 17.288 15.619 -12.325 1.00 79.00 92 PHE A N 1
ATOM 710 C CA . PHE A 1 92 ? 18.187 16.692 -11.945 1.00 79.00 92 PHE A CA 1
ATOM 711 C C . PHE A 1 92 ? 18.054 17.798 -12.976 1.00 79.00 92 PHE A C 1
ATOM 713 O O . PHE A 1 92 ? 18.088 17.522 -14.178 1.00 79.00 92 PHE A O 1
ATOM 720 N N . ASP A 1 93 ? 17.876 19.024 -12.500 1.00 81.12 93 ASP A N 1
ATOM 721 C CA . ASP A 1 93 ? 17.815 20.206 -13.346 1.00 81.12 93 ASP A CA 1
ATOM 722 C C . ASP A 1 93 ? 19.228 20.703 -13.649 1.00 81.12 93 ASP A C 1
ATOM 724 O O . ASP A 1 93 ? 20.038 20.936 -12.750 1.00 81.12 93 ASP A O 1
ATOM 728 N N . PHE A 1 94 ? 19.517 20.885 -14.934 1.00 79.94 94 PHE A N 1
ATOM 729 C CA . PHE A 1 94 ? 20.787 21.399 -15.421 1.00 79.94 94 PHE A CA 1
ATOM 730 C C . PHE A 1 94 ? 20.561 22.678 -16.227 1.00 79.94 94 PHE A C 1
ATOM 732 O O . PHE A 1 94 ? 19.718 22.707 -17.129 1.00 79.94 94 PHE A O 1
ATOM 739 N N . PRO A 1 95 ? 21.336 23.744 -15.971 1.00 82.12 95 PRO A N 1
ATOM 740 C CA . PRO A 1 95 ? 21.379 24.883 -16.872 1.00 82.12 95 PRO A CA 1
ATOM 741 C C . PRO A 1 95 ? 22.193 24.523 -18.123 1.00 82.12 95 PRO A C 1
ATOM 743 O O . PRO A 1 95 ? 23.328 24.037 -18.042 1.00 82.12 95 PRO A O 1
ATOM 746 N N . CYS A 1 96 ? 21.635 24.776 -19.305 1.00 83.44 96 CYS A N 1
ATOM 747 C CA . CYS A 1 96 ? 22.368 24.658 -20.561 1.00 83.44 96 CYS A CA 1
ATOM 748 C C . CYS A 1 96 ? 23.477 25.720 -20.644 1.00 83.44 96 CYS A C 1
ATOM 750 O O . CYS A 1 96 ? 23.213 26.911 -20.500 1.00 83.44 96 CYS A O 1
ATOM 752 N N . LYS A 1 97 ? 24.709 25.308 -20.973 1.00 82.12 97 LYS A N 1
ATOM 753 C CA . LYS A 1 97 ? 25.861 26.219 -21.139 1.00 82.12 97 LYS A CA 1
ATOM 754 C C . LYS A 1 97 ? 25.771 27.112 -22.387 1.00 82.12 97 LYS A C 1
ATOM 756 O O . LYS A 1 97 ? 26.606 27.995 -22.552 1.00 82.12 97 LYS A O 1
ATOM 761 N N . HIS A 1 98 ? 24.818 26.858 -23.287 1.00 84.88 98 HIS A N 1
ATOM 762 C CA . HIS A 1 98 ? 24.678 27.586 -24.550 1.00 84.88 98 HIS A CA 1
ATOM 763 C C . HIS A 1 98 ? 23.460 28.513 -24.600 1.00 84.88 98 HIS A C 1
ATOM 765 O O . HIS A 1 98 ? 23.612 29.684 -24.930 1.00 84.88 98 HIS A O 1
ATOM 771 N N . CYS A 1 99 ? 22.263 28.011 -24.284 1.00 84.69 99 CYS A N 1
ATOM 772 C CA . CYS A 1 99 ? 21.023 28.795 -24.343 1.00 84.69 99 CYS A CA 1
ATOM 773 C C . CYS A 1 99 ? 20.518 29.249 -22.965 1.00 84.69 99 CYS A C 1
ATOM 775 O O . CYS A 1 99 ? 19.451 29.852 -22.877 1.00 84.69 99 CYS A O 1
ATOM 777 N N . SER A 1 100 ? 21.2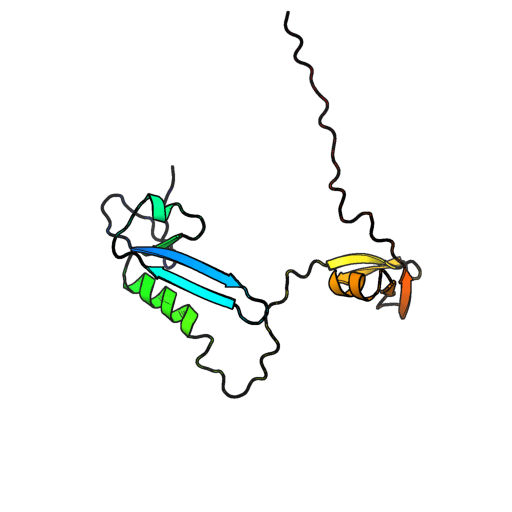60 28.945 -21.893 1.00 79.69 100 SER A N 1
ATOM 778 C CA . SER A 1 100 ? 20.931 29.277 -20.497 1.00 79.69 100 SER A CA 1
ATOM 779 C C . SER A 1 100 ? 19.588 28.733 -19.997 1.00 79.69 100 SER A C 1
ATOM 781 O O . SER A 1 100 ? 19.141 29.096 -18.911 1.00 79.69 100 SER A O 1
ATOM 783 N N . GLN A 1 101 ? 18.938 27.851 -20.757 1.00 81.00 101 GLN A N 1
ATOM 784 C CA . GLN A 1 101 ? 17.665 27.264 -20.370 1.00 81.00 101 GLN A CA 1
ATOM 785 C C . GLN A 1 101 ? 17.880 26.076 -19.434 1.00 81.00 101 GLN A C 1
ATOM 787 O O . GLN A 1 101 ? 18.826 25.302 -19.600 1.00 81.00 101 GLN A O 1
ATOM 792 N N . GLN A 1 102 ? 17.001 25.949 -18.445 1.00 84.25 102 GLN A N 1
ATOM 793 C CA . GLN A 1 102 ? 16.988 24.812 -17.534 1.00 84.25 102 GLN A CA 1
ATOM 794 C C . GLN A 1 102 ? 16.285 23.633 -18.202 1.00 84.25 102 GLN A C 1
ATOM 796 O O . GLN A 1 102 ? 15.226 23.798 -18.811 1.00 84.25 102 GLN A O 1
ATOM 801 N N . PHE A 1 103 ? 16.880 22.452 -18.096 1.00 82.62 103 PHE A N 1
ATOM 802 C CA . PHE A 1 103 ? 16.264 21.204 -18.525 1.00 82.62 103 PHE A CA 1
ATOM 803 C C . PHE A 1 103 ? 16.543 20.116 -17.494 1.00 82.62 103 PHE A C 1
ATOM 805 O O . PHE A 1 103 ? 17.582 20.133 -16.837 1.00 82.62 103 PHE A O 1
ATOM 812 N N . SER A 1 104 ? 15.618 19.170 -17.363 1.00 80.19 104 SER A N 1
ATOM 813 C CA . SER A 1 104 ? 15.777 18.039 -16.457 1.00 80.19 104 SER A CA 1
ATOM 814 C C . SER A 1 104 ? 16.233 16.794 -17.207 1.00 80.19 104 SER A C 1
ATOM 816 O O . SER A 1 104 ? 15.699 16.479 -18.270 1.00 80.19 104 SER A O 1
ATOM 818 N N . SER A 1 105 ? 17.182 16.062 -16.624 1.00 78.50 105 SER A N 1
ATOM 819 C CA . SER A 1 105 ? 17.598 14.735 -17.095 1.00 78.50 105 SER A CA 1
ATOM 820 C C . SER A 1 105 ? 17.542 13.713 -15.967 1.00 78.50 105 SER A C 1
ATOM 822 O O . SER A 1 105 ? 17.700 14.037 -14.787 1.00 78.50 105 SER A O 1
ATOM 824 N N . SER A 1 106 ? 17.284 12.459 -16.330 1.00 79.81 106 SER A N 1
ATOM 825 C CA . SER A 1 106 ? 17.203 11.353 -15.374 1.00 79.81 106 SER A CA 1
ATOM 826 C C . SER A 1 106 ? 18.591 10.880 -14.927 1.00 79.81 106 SER A C 1
ATOM 828 O O . SER A 1 106 ? 19.547 10.920 -15.703 1.00 79.81 106 SER A O 1
ATOM 830 N N . LEU A 1 107 ? 18.709 10.338 -13.705 1.00 77.69 107 LEU A N 1
ATOM 831 C CA . LEU A 1 107 ? 19.964 9.718 -13.240 1.00 77.69 107 LEU A CA 1
ATOM 832 C C . LEU A 1 107 ? 20.506 8.677 -14.234 1.00 77.69 107 LEU A C 1
ATOM 834 O O . LEU A 1 107 ? 21.711 8.582 -14.458 1.00 77.69 107 LEU A O 1
ATOM 838 N N . ARG A 1 108 ? 19.604 7.920 -14.867 1.00 76.25 108 ARG A N 1
ATOM 839 C CA . ARG A 1 108 ? 19.947 6.905 -15.866 1.00 76.25 108 ARG A CA 1
ATOM 840 C C . ARG A 1 108 ? 20.617 7.515 -17.096 1.00 76.25 108 ARG A C 1
ATOM 842 O O . ARG A 1 108 ? 21.651 7.000 -17.510 1.00 76.25 108 ARG A O 1
ATOM 849 N N . GLU A 1 109 ? 20.064 8.592 -17.651 1.00 76.50 109 GLU A N 1
ATOM 850 C CA . GLU A 1 109 ? 20.663 9.309 -18.788 1.00 76.50 109 GLU A CA 1
ATOM 851 C C . GLU A 1 109 ? 22.048 9.849 -18.446 1.00 76.50 109 GLU A C 1
ATOM 853 O O . GLU A 1 109 ? 22.967 9.722 -19.250 1.00 76.50 109 GLU A O 1
ATOM 858 N N . ILE A 1 110 ? 22.224 10.390 -17.238 1.00 78.75 110 ILE A N 1
ATOM 859 C CA . ILE A 1 110 ? 23.512 10.941 -16.803 1.00 78.75 110 ILE A CA 1
ATOM 860 C C . ILE A 1 110 ? 24.568 9.832 -16.720 1.00 78.75 110 ILE A C 1
ATOM 862 O O . ILE A 1 110 ? 25.666 9.983 -17.260 1.00 78.75 110 ILE A O 1
ATOM 866 N N . VAL A 1 111 ? 24.235 8.700 -16.085 1.00 77.38 111 VAL A N 1
ATOM 867 C CA . VAL A 1 111 ? 25.145 7.548 -15.956 1.00 77.38 111 VAL A CA 1
ATOM 868 C C . VAL A 1 111 ? 25.475 6.956 -17.328 1.00 77.38 111 VAL A C 1
ATOM 870 O O . VAL A 1 111 ? 26.642 6.700 -17.624 1.00 77.38 111 VAL A O 1
ATOM 873 N N . GLN A 1 112 ? 24.471 6.770 -18.191 1.00 80.38 112 GLN A N 1
ATOM 874 C CA . GLN A 1 112 ? 24.664 6.230 -19.542 1.00 80.38 112 GLN A CA 1
ATOM 875 C C . GLN A 1 112 ? 25.486 7.172 -20.429 1.00 80.38 112 GLN A C 1
ATOM 877 O O . GLN A 1 112 ? 26.375 6.722 -21.151 1.00 80.38 112 GLN A O 1
ATOM 882 N N . GLY A 1 113 ? 25.228 8.476 -20.337 1.00 77.81 113 GLY A N 1
ATOM 883 C CA . GLY A 1 113 ? 25.942 9.520 -21.065 1.00 77.81 113 GLY A CA 1
ATOM 884 C C . GLY A 1 113 ? 27.312 9.866 -20.481 1.00 77.81 113 GLY A C 1
ATOM 885 O O . GLY A 1 113 ? 28.011 10.692 -21.063 1.00 77.81 113 GLY A O 1
ATOM 886 N N . ARG A 1 114 ? 27.715 9.270 -19.346 1.00 79.25 114 ARG A N 1
ATOM 887 C CA . ARG A 1 114 ? 28.930 9.639 -18.591 1.00 79.25 114 ARG A CA 1
ATOM 888 C C . ARG A 1 114 ? 29.013 11.152 -18.332 1.00 79.25 114 ARG A C 1
ATOM 890 O O . ARG A 1 114 ? 30.055 11.762 -18.544 1.00 79.25 114 ARG A O 1
ATOM 897 N N . GLY A 1 115 ? 27.891 11.764 -17.953 1.00 75.75 115 GLY A N 1
ATOM 898 C CA . GLY A 1 115 ? 27.790 13.214 -17.745 1.00 75.75 115 GLY A CA 1
ATOM 899 C C . GLY A 1 115 ? 27.592 14.043 -19.020 1.00 75.75 115 GLY A C 1
ATOM 900 O O . GLY A 1 115 ? 27.482 15.263 -18.933 1.00 75.75 115 GLY A O 1
ATOM 901 N N . ARG A 1 116 ? 27.512 13.430 -20.209 1.00 83.19 116 ARG A N 1
ATOM 902 C CA . ARG A 1 116 ? 27.199 14.130 -21.465 1.00 83.19 116 ARG A CA 1
ATOM 903 C C . ARG A 1 116 ? 25.687 14.213 -21.650 1.00 83.19 116 ARG A C 1
ATOM 905 O O . ARG A 1 116 ? 25.042 13.197 -21.895 1.00 83.19 116 ARG A O 1
ATOM 912 N N . LEU A 1 117 ? 25.135 15.419 -21.560 1.00 84.44 117 LEU A N 1
ATOM 913 C CA . LEU A 1 117 ? 23.705 15.687 -21.713 1.00 84.44 117 LEU A CA 1
ATOM 914 C C . LEU A 1 117 ? 23.459 16.613 -22.903 1.00 84.44 117 LEU A C 1
ATOM 916 O O . LEU A 1 117 ? 24.136 17.632 -23.054 1.00 84.44 117 LEU A O 1
ATOM 920 N N . THR A 1 118 ? 22.485 16.265 -23.741 1.00 83.31 118 THR A N 1
ATOM 921 C CA . THR A 1 118 ? 22.047 17.096 -24.868 1.00 83.31 118 THR A CA 1
ATOM 922 C C . THR A 1 118 ? 20.893 17.979 -24.425 1.00 83.31 118 THR A C 1
ATOM 924 O O . THR A 1 118 ? 19.879 17.482 -23.947 1.00 83.31 118 THR A O 1
ATOM 927 N N . CYS A 1 119 ? 21.043 19.294 -24.582 1.00 83.25 119 CYS A N 1
ATOM 928 C CA . CYS A 1 119 ? 19.964 20.221 -24.269 1.00 83.25 119 CYS A CA 1
ATOM 929 C C . CYS A 1 119 ? 18.828 20.076 -25.301 1.00 83.25 119 CYS A C 1
ATOM 931 O O . CYS A 1 119 ? 19.099 20.254 -26.488 1.00 83.25 119 CYS A O 1
ATOM 933 N N . PRO A 1 120 ? 17.568 19.854 -24.880 1.00 82.50 120 PRO A N 1
ATOM 934 C CA . PRO A 1 120 ? 16.437 19.671 -25.796 1.00 82.50 120 PRO A CA 1
ATOM 935 C C . PRO A 1 120 ? 16.025 20.949 -26.542 1.00 82.50 120 PRO A C 1
ATOM 937 O O . PRO A 1 120 ? 15.209 20.890 -27.452 1.00 82.50 120 PRO A O 1
ATOM 940 N N . ASN A 1 121 ? 16.546 22.112 -26.142 1.00 82.75 121 ASN A N 1
ATOM 941 C CA . ASN A 1 121 ? 16.201 23.392 -26.760 1.00 82.75 121 ASN A CA 1
ATOM 942 C C . ASN A 1 121 ? 17.202 23.842 -27.834 1.00 82.75 121 ASN A C 1
ATOM 944 O O . ASN A 1 121 ? 16.847 24.593 -28.734 1.00 82.75 121 ASN A O 1
ATOM 948 N N . CYS A 1 122 ? 18.471 23.439 -27.730 1.00 86.44 122 CYS A N 1
ATOM 949 C CA . CYS A 1 122 ? 19.503 23.860 -28.683 1.00 86.44 122 CYS A CA 1
ATOM 950 C C . CYS A 1 122 ? 20.277 22.700 -29.316 1.00 86.44 122 CYS A C 1
ATOM 952 O O . CYS A 1 122 ? 21.259 22.956 -30.011 1.00 86.44 122 CYS A O 1
ATOM 954 N N . ASP A 1 123 ? 19.898 21.455 -29.015 1.00 83.88 123 ASP A N 1
ATOM 955 C CA . ASP A 1 123 ? 20.492 20.210 -29.521 1.00 83.88 123 ASP A CA 1
ATOM 956 C C . ASP A 1 123 ? 22.017 20.106 -29.351 1.00 83.88 123 ASP A C 1
ATOM 958 O O . ASP A 1 123 ? 22.699 19.339 -30.031 1.00 83.88 123 ASP A O 1
ATOM 962 N N . ARG A 1 124 ? 22.584 20.867 -28.405 1.00 83.62 124 ARG A N 1
ATOM 963 C CA . ARG A 1 124 ? 24.014 20.817 -28.085 1.00 83.62 124 ARG A CA 1
ATOM 964 C C . ARG A 1 124 ? 24.260 19.918 -26.890 1.00 83.62 124 ARG A C 1
ATOM 966 O O . ARG A 1 124 ? 23.618 20.054 -25.849 1.00 83.62 124 ARG A O 1
ATOM 973 N N . THR A 1 125 ? 25.239 19.034 -27.041 1.00 84.94 125 THR A N 1
ATOM 974 C CA . THR A 1 125 ? 25.719 18.166 -25.969 1.00 84.94 125 THR A CA 1
ATOM 975 C C . THR A 1 125 ? 26.767 18.883 -25.127 1.00 84.94 125 THR A C 1
ATOM 977 O O . THR A 1 125 ? 27.752 19.408 -25.649 1.00 84.94 125 THR A O 1
ATOM 980 N N . HIS A 1 126 ? 26.575 18.868 -23.813 1.00 82.94 126 HIS A N 1
ATOM 981 C CA . HIS A 1 126 ? 27.490 19.430 -22.829 1.00 82.94 126 HIS A CA 1
ATOM 982 C C . HIS A 1 126 ? 27.903 18.360 -21.826 1.00 82.94 126 HIS A C 1
ATOM 984 O O . HIS A 1 126 ? 27.109 17.496 -21.467 1.00 82.94 126 HIS A O 1
ATOM 990 N N . GLU A 1 127 ? 29.148 18.430 -21.367 1.00 82.94 127 GLU A N 1
ATOM 991 C CA . GLU A 1 127 ? 29.650 17.576 -20.294 1.00 82.94 127 GLU A CA 1
ATOM 992 C C . GLU A 1 127 ? 29.442 18.265 -18.938 1.00 82.94 127 GLU A C 1
ATOM 994 O O . GLU A 1 127 ? 29.793 19.444 -18.759 1.00 82.94 127 GLU A O 1
ATOM 999 N N . TYR A 1 128 ? 28.835 17.531 -18.011 1.00 79.06 128 TYR A N 1
ATOM 1000 C CA . TYR A 1 128 ? 28.567 17.912 -16.632 1.00 79.06 128 TYR A CA 1
ATOM 1001 C C . TYR A 1 128 ? 29.319 16.946 -15.713 1.00 79.06 128 TYR A C 1
ATOM 1003 O O . TYR A 1 128 ? 29.136 15.732 -15.786 1.00 79.06 128 TYR A O 1
ATOM 1011 N N . ASN A 1 129 ? 30.180 17.497 -14.857 1.00 71.81 129 ASN A N 1
ATOM 1012 C CA . ASN A 1 129 ? 30.888 16.720 -13.848 1.00 71.81 129 ASN A CA 1
ATOM 1013 C C . ASN A 1 129 ? 29.923 16.378 -12.710 1.00 71.81 129 ASN A C 1
ATOM 1015 O O . ASN A 1 129 ? 29.155 17.223 -12.261 1.00 71.81 129 ASN A O 1
ATOM 1019 N N . MET A 1 130 ? 29.974 15.130 -12.253 1.00 60.69 130 MET A N 1
ATOM 1020 C CA . MET A 1 130 ? 29.001 14.528 -11.342 1.00 60.69 130 MET A CA 1
ATOM 1021 C C . MET A 1 130 ? 29.280 14.655 -9.817 1.00 60.69 130 MET A C 1
ATOM 1023 O O . MET A 1 130 ? 28.542 14.003 -9.078 1.00 60.69 130 MET A O 1
ATOM 1027 N N . PRO A 1 131 ? 30.284 15.400 -9.278 1.00 52.34 131 PRO A N 1
ATOM 1028 C CA . PRO A 1 131 ? 30.628 15.257 -7.862 1.00 52.34 131 PRO A CA 1
ATOM 1029 C C . PRO A 1 131 ? 29.743 16.028 -6.861 1.00 52.34 131 PRO A C 1
ATOM 1031 O O . PRO A 1 131 ? 29.865 15.751 -5.679 1.00 52.34 131 PRO A O 1
ATOM 1034 N N . ASP A 1 132 ? 28.814 16.902 -7.260 1.00 47.62 132 ASP A N 1
ATOM 1035 C CA . ASP A 1 132 ? 28.033 17.709 -6.289 1.00 47.62 132 ASP A CA 1
ATOM 1036 C C . ASP A 1 132 ? 26.681 17.104 -5.852 1.00 47.62 132 ASP A C 1
ATOM 1038 O O . ASP A 1 132 ? 25.939 17.710 -5.085 1.00 47.62 132 ASP A O 1
ATOM 1042 N N . ILE A 1 133 ? 26.314 15.905 -6.317 1.00 51.53 133 ILE A N 1
ATOM 1043 C CA . ILE A 1 133 ? 24.986 15.314 -6.027 1.00 51.53 133 ILE A CA 1
ATOM 1044 C C . ILE A 1 133 ? 24.969 14.521 -4.694 1.00 51.53 133 ILE A C 1
ATOM 1046 O O . ILE A 1 133 ? 23.912 14.074 -4.249 1.00 51.53 133 ILE A O 1
ATOM 1050 N N . LEU A 1 134 ? 26.119 14.346 -4.027 1.00 49.31 134 LEU A N 1
ATOM 1051 C CA . LEU A 1 134 ? 26.255 13.496 -2.831 1.00 49.31 134 LEU A CA 1
ATOM 1052 C C . LEU A 1 134 ? 26.879 14.163 -1.595 1.00 49.31 134 LEU A C 1
ATOM 1054 O O . LEU A 1 134 ? 27.069 13.468 -0.599 1.00 49.31 134 LEU A O 1
ATOM 1058 N N . GLU A 1 135 ? 27.131 15.473 -1.587 1.00 38.25 135 GLU A N 1
ATOM 1059 C CA . GLU A 1 135 ? 27.418 16.181 -0.333 1.00 38.25 135 GLU A CA 1
ATOM 1060 C C . GLU A 1 135 ? 26.144 16.879 0.163 1.00 38.25 135 GLU A C 1
ATOM 1062 O O . GLU A 1 135 ? 25.835 17.987 -0.278 1.00 38.25 135 GLU A O 1
ATOM 1067 N N . PRO A 1 136 ? 25.353 16.268 1.072 1.00 38.78 136 PRO A N 1
ATOM 1068 C CA . PRO A 1 136 ? 24.453 17.070 1.880 1.00 38.78 136 PRO A CA 1
ATOM 1069 C C . PRO A 1 136 ? 25.323 18.074 2.632 1.00 38.78 136 PRO A C 1
ATOM 1071 O O . PRO A 1 136 ? 26.271 17.684 3.314 1.00 38.78 136 PRO A O 1
ATOM 1074 N N . ALA A 1 137 ? 24.997 19.356 2.473 1.00 42.28 137 ALA A N 1
ATOM 1075 C CA . ALA A 1 137 ? 25.538 20.445 3.262 1.00 42.28 137 ALA A CA 1
ATOM 1076 C C . ALA A 1 137 ? 25.566 20.026 4.737 1.00 42.28 137 ALA A C 1
ATOM 1078 O O . ALA A 1 137 ? 24.539 19.962 5.414 1.00 42.28 137 ALA A O 1
ATOM 1079 N N . ASN A 1 138 ? 26.758 19.688 5.217 1.00 41.78 138 ASN A N 1
ATOM 1080 C CA . ASN A 1 138 ? 27.028 19.528 6.626 1.00 41.78 138 ASN A CA 1
ATOM 1081 C C . ASN A 1 138 ? 27.119 20.961 7.162 1.00 41.78 138 ASN A C 1
ATOM 1083 O O . ASN A 1 138 ? 28.202 21.527 7.282 1.00 41.78 138 ASN A O 1
ATOM 1087 N N . GLU A 1 139 ? 25.962 21.596 7.364 1.00 39.03 139 GLU A N 1
ATOM 1088 C CA . GLU A 1 139 ? 25.878 22.826 8.140 1.00 39.03 139 GLU A CA 1
ATOM 1089 C C . GLU A 1 139 ? 26.301 22.469 9.565 1.00 39.03 139 GLU A C 1
ATOM 1091 O O . GLU A 1 139 ? 25.564 21.864 10.347 1.00 39.03 139 GLU A O 1
ATOM 1096 N N . GLU A 1 140 ? 27.561 22.781 9.855 1.00 39.94 140 GLU A N 1
ATOM 1097 C CA . GLU A 1 140 ? 28.164 22.724 11.171 1.00 39.94 140 GLU A CA 1
ATOM 1098 C C . GLU A 1 140 ? 27.281 23.493 12.163 1.00 39.94 140 GLU A C 1
ATOM 1100 O O . GLU A 1 140 ? 27.247 24.724 12.178 1.00 39.94 140 GLU A O 1
ATOM 1105 N N . LEU A 1 141 ? 26.562 22.769 13.026 1.00 45.19 141 LEU A N 1
ATOM 1106 C CA . LEU A 1 141 ? 25.985 23.363 14.225 1.00 45.19 141 LEU A CA 1
ATOM 1107 C C . LEU A 1 141 ? 27.136 23.903 15.092 1.00 45.19 141 LEU A C 1
ATOM 1109 O O . LEU A 1 141 ? 28.006 23.121 15.496 1.00 45.19 141 LEU A O 1
ATOM 1113 N N . PRO A 1 142 ? 27.157 25.200 15.449 1.00 41.94 142 PRO A N 1
ATOM 1114 C CA . PRO A 1 142 ? 28.162 25.713 16.361 1.00 41.94 142 PRO A CA 1
ATOM 1115 C C . PRO A 1 142 ? 27.993 25.061 17.738 1.00 41.94 142 PRO A C 1
ATOM 1117 O O . PRO A 1 142 ? 26.983 25.216 18.424 1.00 41.94 142 PRO A O 1
ATOM 1120 N N . SER A 1 143 ? 29.034 24.329 18.137 1.00 43.50 143 SER A N 1
ATOM 1121 C CA . SER A 1 143 ? 29.235 23.774 19.472 1.00 43.50 143 SER A CA 1
ATOM 1122 C C . SER A 1 143 ? 29.130 24.866 20.540 1.00 43.50 143 SER A C 1
ATOM 1124 O O . SER A 1 143 ? 30.110 25.547 20.846 1.00 43.50 143 SER A O 1
ATOM 1126 N N . THR A 1 144 ? 27.975 25.001 21.191 1.00 48.84 144 THR A N 1
ATOM 1127 C CA . THR A 1 144 ? 27.916 25.682 22.487 1.00 48.84 144 THR A CA 1
ATOM 1128 C C . THR A 1 144 ? 28.533 24.756 23.530 1.00 48.84 144 THR A C 1
ATOM 1130 O O . THR A 1 144 ? 27.880 23.857 24.066 1.00 48.84 144 THR A O 1
ATOM 1133 N N . LYS A 1 145 ? 29.826 24.960 23.799 1.00 48.50 145 LYS A N 1
ATOM 1134 C CA . LYS A 1 145 ? 30.513 24.391 24.958 1.00 48.50 145 LYS A CA 1
ATOM 1135 C C . LYS A 1 145 ? 29.752 24.786 26.227 1.00 48.50 145 LYS A C 1
ATOM 1137 O O . LYS A 1 145 ? 29.781 25.938 26.648 1.00 48.50 145 LYS A O 1
ATOM 1142 N N . LYS A 1 146 ? 29.112 23.799 26.856 1.00 45.84 146 LYS A N 1
ATOM 1143 C CA . LYS A 1 146 ? 28.876 23.784 28.302 1.00 45.84 146 LYS A CA 1
ATOM 1144 C C . LYS A 1 146 ? 30.246 23.757 28.980 1.00 45.84 146 LYS A C 1
ATOM 1146 O O . LYS A 1 146 ? 30.881 22.708 29.030 1.00 45.84 146 LYS A O 1
ATOM 1151 N N . THR A 1 147 ? 30.685 24.896 29.500 1.00 49.78 147 THR A N 1
ATOM 1152 C CA . THR A 1 147 ? 31.654 24.923 30.598 1.00 49.78 147 THR A CA 1
ATOM 1153 C C . THR A 1 147 ? 30.852 25.009 31.885 1.00 49.78 147 THR A C 1
ATOM 1155 O O . THR A 1 147 ? 30.107 25.961 32.097 1.00 49.78 147 THR A O 1
ATOM 1158 N N . ALA A 1 148 ? 30.974 23.964 32.696 1.00 44.22 148 ALA A N 1
ATOM 1159 C CA . ALA A 1 148 ? 30.571 23.957 34.087 1.00 44.22 148 ALA A CA 1
ATOM 1160 C C . ALA A 1 148 ? 31.644 24.667 3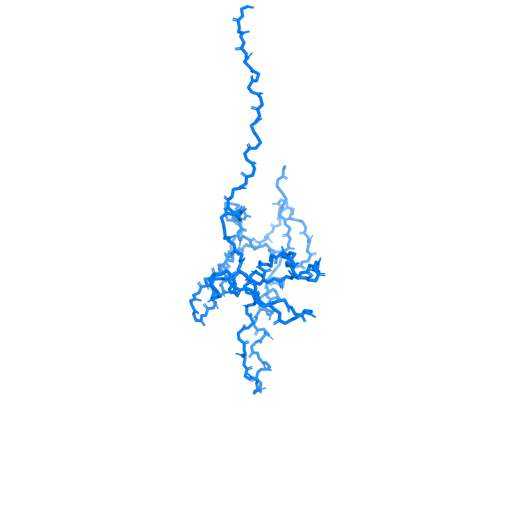4.924 1.00 44.22 148 ALA A C 1
ATOM 1162 O O . ALA A 1 148 ? 32.826 24.346 34.783 1.00 44.22 148 ALA A O 1
ATOM 1163 N N . ALA A 1 149 ? 31.211 25.593 35.775 1.00 46.16 149 ALA A N 1
ATOM 1164 C CA . ALA A 1 149 ? 31.792 25.933 37.073 1.00 46.16 149 ALA A CA 1
ATOM 1165 C C . ALA A 1 149 ? 30.741 26.731 37.852 1.00 46.16 149 AL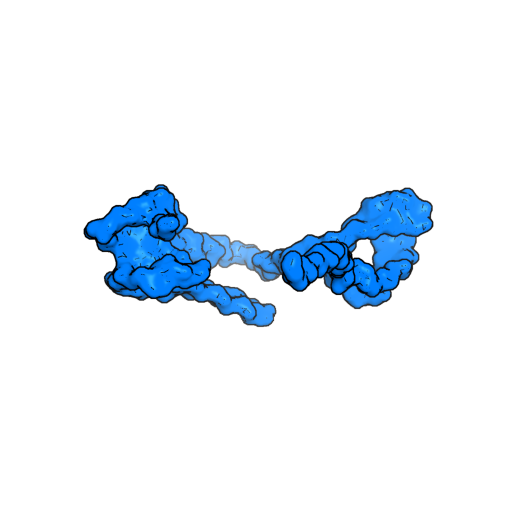A A C 1
ATOM 1167 O O . ALA A 1 149 ? 30.202 27.694 37.261 1.00 46.16 149 ALA A O 1
#

Foldseek 3Di:
DDWQAAPFPRDTDDPPAWKKKWFWDWDDDPVDIDIDIHIDPGDDPVRCPDPRIHIGSDPVSVVVVVVVVVPVPVPPDDDPDPDPDPDPQPWDWDQDPPPRDIDTDGPVCCVVCVQWDQDPVPRDTDRDDDDPPPDDPPPDDDDPDPDDD

Radius of gyration: 25.25 Å; chains: 1; bounding box: 48×44×67 Å

Secondary structure (DSSP, 8-state):
----B-TTT--B--TT---EEEEEEEEE-SS-EEEEEEE-SS--HHHHTSTTEEEESSHHHHHHHHHHHHTTSTT-SS------------EEEEE-TTT--EEEEEHHHHHHTTTEEE-TTT--EEE---GGGS---------------

Sequence (149 aa):
MIQFVCDRCADIKKPSEAWIVGLYAESVGVAAARREVTIQSVWDRPTAIQSFAVHFCSVECKDHYMARRVSLEATADLAIVEPLCPAPQMRFDFPCKHCSQQFSSSLREIVQGRGRLTCPNCDRTHEYNMPDILEPANEELPSTKKTAA

pLDDT: mean 72.81, std 17.87, range [34.91, 93.38]